Protein AF-A0A8H3GTM4-F1 (afdb_monomer_lite)

Foldseek 3Di:
DDPDQAAAEAEPLVQCPDDDDPGPVCSLVCLVVCVVDDPHYYDYPDDDDPSSCVSVVPDDDDDDDPDDDDPPDDDDDDDFDQPLNTPPVCVLVVDLVDDDPDDDDDPDPVSVVSNVVVNCVSSVVPPDDD

Organism: NCBI:txid456999

Radius of gyration: 23.17 Å; chains: 1; bounding box: 46×33×66 Å

pLDDT: mean 80.51, std 11.69, range [44.78, 95.0]

Structure (mmCIF, N/CA/C/O backbone):
data_AF-A0A8H3GTM4-F1
#
_entry.id   AF-A0A8H3GTM4-F1
#
loop_
_atom_site.group_PDB
_atom_site.id
_atom_site.type_symbol
_atom_site.label_atom_id
_atom_site.label_alt_id
_atom_site.label_comp_id
_atom_site.label_asym_id
_atom_site.label_entity_id
_atom_site.label_seq_id
_atom_site.pdbx_PDB_ins_code
_atom_site.Cartn_x
_atom_site.Cartn_y
_atom_site.Cartn_z
_atom_site.occupancy
_atom_site.B_iso_or_equiv
_atom_site.auth_seq_id
_atom_site.auth_comp_id
_atom_site.auth_asym_id
_atom_site.auth_atom_id
_atom_site.pdbx_PDB_model_num
ATOM 1 N N . MET A 1 1 ? -0.403 -11.424 -40.637 1.00 44.78 1 MET A N 1
ATOM 2 C CA . MET A 1 1 ? 0.199 -11.589 -39.301 1.00 44.78 1 MET A CA 1
ATOM 3 C C . MET A 1 1 ? 0.216 -10.211 -38.686 1.00 44.78 1 MET A C 1
ATOM 5 O O . MET A 1 1 ? 0.869 -9.345 -39.248 1.00 44.78 1 MET A O 1
ATOM 9 N N . GLU A 1 2 ? -0.595 -9.976 -37.660 1.00 49.56 2 GLU A N 1
ATOM 10 C CA . GLU A 1 2 ? -0.563 -8.710 -36.924 1.00 49.56 2 GLU A CA 1
ATOM 11 C C . GLU A 1 2 ? 0.794 -8.596 -36.218 1.00 49.56 2 GLU A C 1
ATOM 13 O O . GLU A 1 2 ? 1.216 -9.521 -35.522 1.00 49.56 2 GLU A O 1
ATOM 18 N N . GLU A 1 3 ? 1.508 -7.493 -36.450 1.00 58.56 3 GLU A N 1
ATOM 19 C CA . GLU A 1 3 ? 2.701 -7.133 -35.685 1.00 58.56 3 GLU A CA 1
ATOM 20 C C . GLU A 1 3 ? 2.271 -6.844 -34.244 1.00 58.56 3 GLU A C 1
ATOM 22 O O . GLU A 1 3 ? 1.832 -5.743 -33.912 1.00 58.56 3 GLU A O 1
ATOM 27 N N . TYR A 1 4 ? 2.369 -7.842 -33.368 1.00 56.44 4 TYR A N 1
ATOM 28 C CA . TYR A 1 4 ? 2.232 -7.599 -31.940 1.00 56.44 4 TYR A CA 1
ATOM 29 C C . TYR A 1 4 ? 3.438 -6.790 -31.472 1.00 56.44 4 TYR A C 1
ATOM 31 O O . TYR A 1 4 ? 4.552 -7.298 -31.348 1.00 56.44 4 TYR A O 1
ATOM 39 N N . GLN A 1 5 ? 3.210 -5.509 -31.205 1.00 69.25 5 GLN A N 1
ATOM 40 C CA . GLN A 1 5 ? 4.196 -4.660 -30.564 1.00 69.25 5 GLN A CA 1
ATOM 41 C C . GLN A 1 5 ? 4.346 -5.119 -29.107 1.00 69.25 5 GLN A C 1
ATOM 43 O O . GLN A 1 5 ? 3.457 -4.934 -28.278 1.00 69.25 5 GLN A O 1
ATOM 48 N N . HIS A 1 6 ? 5.458 -5.782 -28.799 1.00 80.69 6 HIS A N 1
ATOM 49 C CA . HIS A 1 6 ? 5.753 -6.224 -27.439 1.00 80.69 6 HIS A CA 1
ATOM 50 C C . HIS A 1 6 ? 6.034 -5.017 -26.530 1.00 80.69 6 HIS A C 1
ATOM 52 O O . HIS A 1 6 ? 6.699 -4.065 -26.942 1.00 80.69 6 HIS A O 1
ATOM 58 N N . PHE A 1 7 ? 5.556 -5.070 -25.283 1.00 84.50 7 PHE A N 1
ATOM 59 C CA . PHE A 1 7 ? 5.735 -4.015 -24.284 1.00 84.50 7 PHE A CA 1
ATOM 60 C C . PHE A 1 7 ? 5.960 -4.615 -22.894 1.00 84.50 7 PHE A C 1
ATOM 62 O O . PHE A 1 7 ? 5.222 -5.502 -22.466 1.00 84.50 7 PHE A O 1
ATOM 69 N N . GLY A 1 8 ? 6.989 -4.140 -22.194 1.00 86.25 8 GLY A N 1
ATOM 70 C CA . GLY A 1 8 ? 7.310 -4.560 -20.834 1.00 86.25 8 GLY A CA 1
ATOM 71 C C . GLY A 1 8 ? 6.687 -3.632 -19.794 1.00 86.25 8 GLY A C 1
ATOM 72 O O . GLY A 1 8 ? 6.818 -2.414 -19.884 1.00 86.25 8 GLY A O 1
ATOM 73 N N . VAL A 1 9 ? 6.065 -4.198 -18.762 1.00 88.06 9 VAL A N 1
ATOM 74 C CA . VAL A 1 9 ? 5.552 -3.432 -17.617 1.00 88.06 9 VAL A CA 1
ATOM 75 C C . VAL A 1 9 ? 6.157 -3.982 -16.338 1.00 88.06 9 VAL A C 1
ATOM 77 O O . VAL A 1 9 ? 6.061 -5.177 -16.068 1.00 88.06 9 VAL A O 1
ATOM 80 N N . VAL A 1 10 ? 6.780 -3.108 -15.550 1.00 86.62 10 VAL A N 1
ATOM 81 C CA . VAL A 1 10 ? 7.263 -3.427 -14.204 1.00 86.62 10 VAL A CA 1
ATOM 82 C C . VAL A 1 10 ? 6.344 -2.763 -13.191 1.00 86.62 10 VAL A C 1
ATOM 84 O O . VAL A 1 10 ? 6.483 -1.577 -12.887 1.00 86.62 10 VAL A O 1
ATOM 87 N N . ASP A 1 11 ? 5.391 -3.531 -12.680 1.00 87.00 11 ASP A N 1
ATOM 88 C CA . ASP A 1 11 ? 4.493 -3.048 -11.639 1.00 87.00 11 ASP A CA 1
ATOM 89 C C . ASP A 1 11 ? 5.184 -3.025 -10.265 1.00 87.00 11 ASP A C 1
ATOM 91 O O . ASP A 1 11 ? 6.088 -3.822 -9.989 1.00 87.00 11 ASP A O 1
ATOM 95 N N . GLU A 1 12 ? 4.781 -2.087 -9.413 1.00 85.62 12 GLU A N 1
ATOM 96 C CA . GLU A 1 12 ? 5.320 -1.866 -8.069 1.00 85.62 12 GLU A CA 1
ATOM 97 C C . GLU A 1 12 ? 6.850 -1.716 -8.015 1.00 85.62 12 GLU A C 1
ATOM 99 O O . GLU A 1 12 ? 7.520 -2.163 -7.079 1.00 85.62 12 GLU A O 1
ATOM 104 N N . ALA A 1 13 ? 7.441 -1.043 -9.009 1.00 85.31 13 ALA A N 1
ATOM 105 C CA . ALA A 1 13 ? 8.896 -0.929 -9.142 1.00 85.31 13 ALA A CA 1
ATOM 106 C C . ALA A 1 13 ? 9.577 -0.272 -7.923 1.00 85.31 13 ALA A C 1
ATOM 108 O O . ALA A 1 13 ? 10.768 -0.480 -7.685 1.00 85.31 13 ALA A O 1
ATOM 109 N N . HIS A 1 14 ? 8.826 0.465 -7.096 1.00 81.25 14 HIS A N 1
ATOM 110 C CA . HIS A 1 14 ? 9.292 1.042 -5.833 1.00 81.25 14 HIS A CA 1
ATOM 111 C C . HIS A 1 14 ? 9.864 0.002 -4.852 1.00 81.25 14 HIS A C 1
ATOM 113 O O . HIS A 1 14 ? 10.700 0.340 -4.002 1.00 81.25 14 HIS A O 1
ATOM 119 N N . VAL A 1 15 ? 9.457 -1.260 -4.991 1.00 80.88 15 VAL A N 1
ATOM 120 C CA . VAL A 1 15 ? 9.926 -2.400 -4.201 1.00 80.88 15 VAL A CA 1
ATOM 121 C C . VAL A 1 15 ? 11.424 -2.672 -4.380 1.00 80.88 15 VAL A C 1
ATOM 123 O O . VAL A 1 15 ? 12.064 -3.105 -3.429 1.00 80.88 15 VAL A O 1
ATOM 126 N N . ILE A 1 16 ? 12.015 -2.315 -5.528 1.00 76.81 16 ILE A N 1
ATOM 127 C CA . ILE A 1 16 ? 13.466 -2.437 -5.789 1.00 76.81 16 ILE A CA 1
ATOM 128 C C . ILE A 1 16 ? 14.305 -1.710 -4.727 1.00 76.81 16 ILE A C 1
ATOM 130 O O . ILE A 1 16 ? 15.434 -2.101 -4.446 1.00 76.81 16 ILE A O 1
ATOM 134 N N . HIS A 1 17 ? 13.765 -0.639 -4.143 1.00 70.56 17 HIS A N 1
ATOM 135 C CA . HIS A 1 17 ? 14.518 0.244 -3.259 1.00 70.56 17 HIS A CA 1
ATOM 136 C C . HIS A 1 17 ? 13.958 0.329 -1.831 1.00 70.56 17 HIS A C 1
ATOM 138 O O . HIS A 1 17 ? 14.708 0.600 -0.899 1.00 70.56 17 HIS A O 1
ATOM 144 N N . THR A 1 18 ? 12.645 0.190 -1.632 1.00 59.91 18 THR A N 1
ATOM 145 C CA . THR A 1 18 ? 11.993 0.813 -0.459 1.00 59.91 18 THR A CA 1
ATOM 146 C C . THR A 1 18 ? 11.851 -0.107 0.766 1.00 59.91 18 THR A C 1
ATOM 148 O O . THR A 1 18 ? 11.498 0.376 1.833 1.00 59.91 18 THR A O 1
ATOM 151 N N . TRP A 1 19 ? 12.162 -1.403 0.669 1.00 54.72 19 TRP A N 1
ATOM 152 C CA . TRP A 1 19 ? 11.793 -2.385 1.707 1.00 54.72 19 TRP A CA 1
ATOM 153 C C . TRP A 1 19 ? 12.984 -3.046 2.434 1.00 54.72 19 TRP A C 1
ATOM 155 O O . TRP A 1 19 ? 12.879 -4.163 2.936 1.00 54.72 19 TRP A O 1
ATOM 165 N N . GLY A 1 20 ? 14.113 -2.338 2.545 1.00 52.00 20 GLY A N 1
ATOM 166 C CA . GLY A 1 20 ? 15.276 -2.784 3.324 1.00 52.00 20 GLY A CA 1
ATOM 167 C C . GLY A 1 20 ? 16.121 -3.866 2.638 1.00 52.00 20 GLY A C 1
ATOM 168 O O . GLY A 1 20 ? 15.778 -4.388 1.577 1.00 52.00 20 GLY A O 1
ATOM 169 N N . ALA A 1 21 ? 17.274 -4.183 3.234 1.00 52.47 21 ALA A N 1
ATOM 170 C CA . ALA A 1 21 ? 18.196 -5.190 2.713 1.00 52.47 21 ALA A CA 1
ATOM 171 C C . ALA A 1 21 ? 17.568 -6.594 2.818 1.00 52.47 21 ALA A C 1
ATOM 173 O O . ALA A 1 21 ? 17.628 -7.224 3.867 1.00 52.47 21 ALA A O 1
ATOM 174 N N . GLY A 1 22 ? 16.935 -7.070 1.741 1.00 58.50 22 GLY A N 1
ATOM 175 C CA . GLY A 1 22 ? 16.438 -8.450 1.638 1.00 58.50 22 GLY A CA 1
ATOM 176 C C . GLY A 1 22 ? 15.038 -8.616 1.045 1.00 58.50 22 GLY A C 1
ATOM 177 O O . GLY A 1 22 ? 14.673 -9.729 0.671 1.00 58.50 22 GLY A O 1
ATOM 178 N N . PHE A 1 23 ? 14.249 -7.550 0.901 1.00 63.72 23 PHE A N 1
ATOM 179 C CA . PHE A 1 23 ? 12.907 -7.674 0.330 1.00 63.72 23 PHE A CA 1
ATOM 180 C C . PHE A 1 23 ? 12.946 -7.672 -1.203 1.00 63.72 23 PHE A C 1
ATOM 182 O O . PHE A 1 23 ? 13.354 -6.695 -1.824 1.00 63.72 23 PHE A O 1
ATOM 189 N N . ARG A 1 24 ? 12.519 -8.792 -1.805 1.00 71.00 24 ARG A N 1
ATOM 190 C CA . ARG A 1 24 ? 12.460 -9.029 -3.262 1.00 71.00 24 ARG A CA 1
ATOM 191 C C . ARG A 1 24 ? 13.737 -8.621 -4.008 1.00 71.00 24 ARG A C 1
ATOM 193 O O . ARG A 1 24 ? 13.675 -7.937 -5.022 1.00 71.00 24 ARG A O 1
ATOM 200 N N . VAL A 1 25 ? 14.896 -9.089 -3.544 1.00 71.81 25 VAL A N 1
ATOM 201 C CA . VAL A 1 25 ? 16.209 -8.809 -4.166 1.00 71.81 25 VAL A CA 1
ATOM 202 C C . VAL A 1 25 ? 16.223 -9.118 -5.673 1.00 71.81 25 VAL A C 1
ATOM 204 O O . VAL A 1 25 ? 16.856 -8.406 -6.453 1.00 71.81 25 VAL A O 1
ATOM 207 N N . ASP A 1 26 ? 15.461 -10.124 -6.108 1.00 79.69 26 ASP A N 1
ATOM 208 C CA . ASP A 1 26 ? 15.337 -10.487 -7.522 1.00 79.69 26 ASP A CA 1
ATOM 209 C C . ASP A 1 26 ? 14.679 -9.409 -8.395 1.00 79.69 26 ASP A C 1
ATOM 211 O O . ASP A 1 26 ? 14.955 -9.357 -9.592 1.00 79.69 26 ASP A O 1
ATOM 215 N N . TYR A 1 27 ? 13.896 -8.481 -7.830 1.00 80.50 27 TYR A N 1
ATOM 216 C CA . TYR A 1 27 ? 13.362 -7.342 -8.589 1.00 80.50 27 TYR A CA 1
ATOM 217 C C . TYR A 1 27 ? 14.477 -6.444 -9.145 1.00 80.50 27 TYR A C 1
ATOM 219 O O . TYR A 1 27 ? 14.339 -5.894 -10.237 1.00 80.50 27 TYR A O 1
ATOM 227 N N . GLY A 1 28 ? 15.623 -6.354 -8.459 1.00 73.50 28 GLY A N 1
ATOM 228 C CA . GLY A 1 28 ? 16.801 -5.645 -8.967 1.00 73.50 28 GLY A CA 1
ATOM 229 C C . GLY A 1 28 ? 17.392 -6.274 -10.236 1.00 73.50 28 GLY A C 1
ATOM 230 O O . GLY A 1 28 ? 18.129 -5.617 -10.966 1.00 73.50 28 GLY A O 1
ATOM 231 N N . ARG A 1 29 ? 17.048 -7.535 -10.535 1.00 82.38 29 ARG A N 1
ATOM 232 C CA . ARG A 1 29 ? 17.508 -8.271 -11.721 1.00 82.38 29 ARG A CA 1
ATOM 233 C C . ARG A 1 29 ? 16.562 -8.143 -12.912 1.00 82.38 29 ARG A C 1
ATOM 235 O O . ARG A 1 29 ? 16.944 -8.547 -14.006 1.00 82.38 29 ARG A O 1
ATOM 242 N N . VAL A 1 30 ? 15.373 -7.555 -12.753 1.00 84.62 30 VAL A N 1
ATOM 243 C CA . VAL A 1 30 ? 14.390 -7.389 -13.845 1.00 84.62 30 VAL A CA 1
ATOM 244 C C . VAL A 1 30 ? 14.972 -6.588 -15.014 1.00 84.62 30 VAL A C 1
ATOM 246 O O . VAL A 1 30 ? 14.676 -6.881 -16.171 1.00 84.62 30 VAL A O 1
ATOM 249 N N . GLY A 1 31 ? 15.892 -5.654 -14.750 1.00 78.62 31 GLY A N 1
ATOM 250 C CA . GLY A 1 31 ? 16.625 -4.947 -15.803 1.00 78.62 31 GLY A CA 1
ATOM 251 C C . GLY A 1 31 ? 17.440 -5.854 -16.733 1.00 78.62 31 GLY A C 1
ATOM 252 O O . GLY A 1 31 ? 17.713 -5.462 -17.867 1.00 78.62 31 GLY A O 1
ATOM 253 N N . ASN A 1 32 ? 17.783 -7.078 -16.318 1.00 84.94 32 ASN A N 1
ATOM 254 C CA . ASN A 1 32 ? 18.467 -8.049 -17.175 1.00 84.94 32 ASN A CA 1
ATOM 255 C C . ASN A 1 32 ? 17.567 -8.557 -18.309 1.00 84.94 32 ASN A C 1
ATOM 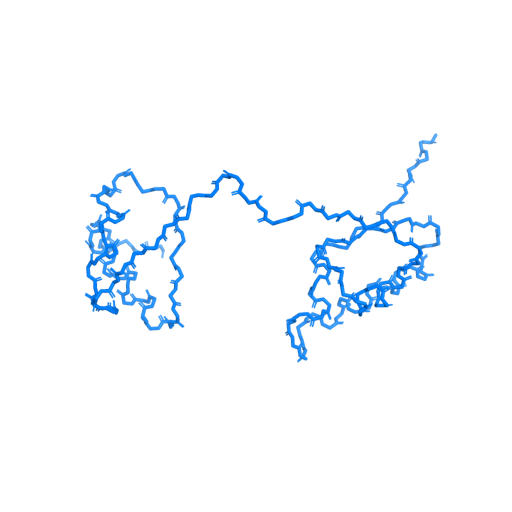257 O O . ASN A 1 32 ? 18.083 -8.890 -19.373 1.00 84.94 32 ASN A O 1
ATOM 261 N N . LEU A 1 33 ? 16.238 -8.545 -18.144 1.00 82.38 33 LEU A N 1
ATOM 262 C CA . LEU A 1 33 ? 15.308 -8.911 -19.220 1.00 82.38 33 LEU A CA 1
ATOM 263 C C . LEU A 1 33 ? 15.441 -7.968 -20.419 1.00 82.38 33 LEU A C 1
ATOM 265 O O . LEU A 1 33 ? 15.271 -8.390 -21.558 1.00 82.38 33 LEU A O 1
ATOM 269 N N . ARG A 1 34 ? 15.844 -6.712 -20.202 1.00 77.06 34 ARG A N 1
ATOM 270 C CA . ARG A 1 34 ? 16.098 -5.768 -21.300 1.00 77.06 34 ARG A CA 1
ATOM 271 C C . ARG A 1 34 ? 17.329 -6.109 -22.132 1.00 77.06 34 ARG A C 1
ATOM 273 O O . ARG A 1 34 ? 17.430 -5.644 -23.259 1.00 77.06 34 ARG A O 1
ATOM 280 N N . ALA A 1 35 ? 18.252 -6.911 -21.601 1.00 76.19 35 ALA A N 1
ATOM 281 C CA . ALA A 1 35 ? 19.343 -7.461 -22.399 1.00 76.19 35 ALA A CA 1
ATOM 282 C C . ALA A 1 35 ? 18.870 -8.614 -23.304 1.00 76.19 35 ALA A C 1
ATOM 284 O O . ALA A 1 35 ? 19.503 -8.877 -24.319 1.00 76.19 35 ALA A O 1
ATOM 285 N N . MET A 1 36 ? 17.765 -9.282 -22.952 1.00 79.44 36 MET A N 1
ATOM 286 C CA . MET A 1 36 ? 17.187 -10.392 -23.720 1.00 79.44 36 MET A CA 1
ATOM 287 C C . MET A 1 36 ? 16.144 -9.920 -24.744 1.00 79.44 36 MET A C 1
ATOM 289 O O . MET A 1 36 ? 16.048 -10.492 -25.825 1.00 79.44 36 MET A O 1
ATOM 293 N N . PHE A 1 37 ? 15.391 -8.861 -24.432 1.00 78.81 37 PHE A N 1
ATOM 294 C CA . PHE A 1 37 ? 14.348 -8.304 -25.297 1.00 78.81 37 PHE A CA 1
ATOM 295 C C . PHE A 1 37 ? 14.793 -6.973 -25.914 1.00 78.81 37 PHE A C 1
ATOM 297 O O . PHE A 1 37 ? 14.568 -5.896 -25.357 1.00 78.81 37 PHE A O 1
ATOM 304 N N . TYR A 1 38 ? 15.448 -7.053 -27.074 1.00 73.38 38 TYR A N 1
ATOM 305 C CA . TYR A 1 38 ? 15.892 -5.877 -27.825 1.00 73.38 38 TYR A CA 1
ATOM 306 C C . TYR A 1 38 ? 14.696 -5.102 -28.406 1.00 73.38 38 TYR A C 1
ATOM 308 O O . TYR A 1 38 ? 13.721 -5.703 -28.848 1.00 73.38 38 TYR A O 1
ATOM 316 N N . ASN A 1 39 ? 14.767 -3.765 -28.411 1.00 76.75 39 ASN A N 1
ATOM 317 C CA . ASN A 1 39 ? 13.738 -2.850 -28.940 1.00 76.75 39 ASN A CA 1
ATOM 318 C C . ASN A 1 39 ? 12.327 -2.936 -28.322 1.00 76.75 39 ASN A C 1
ATOM 320 O O . ASN A 1 39 ? 11.392 -2.346 -28.859 1.00 76.75 39 ASN A O 1
ATOM 324 N N . VAL A 1 40 ? 12.161 -3.584 -27.167 1.00 83.12 40 VAL A N 1
ATOM 325 C CA . VAL A 1 40 ? 10.888 -3.582 -26.429 1.00 83.12 40 VAL A CA 1
ATOM 326 C C . VAL A 1 40 ? 10.827 -2.360 -25.500 1.00 83.12 40 VAL A C 1
ATOM 328 O O . VAL A 1 40 ? 11.730 -2.193 -24.672 1.00 83.12 40 VAL A O 1
ATOM 331 N N . PRO A 1 41 ? 9.806 -1.484 -25.596 1.00 84.56 41 PRO A N 1
ATOM 332 C CA . PRO A 1 41 ? 9.634 -0.377 -24.658 1.00 84.56 41 PRO A CA 1
ATOM 333 C C . PRO A 1 41 ? 9.193 -0.880 -23.275 1.00 84.56 41 PRO A C 1
ATOM 335 O O . PRO A 1 41 ? 8.520 -1.904 -23.169 1.00 84.56 41 PRO A O 1
ATOM 338 N N . PHE A 1 42 ? 9.576 -0.160 -22.215 1.00 84.75 42 PHE A N 1
ATOM 339 C CA . PHE A 1 42 ? 9.255 -0.510 -20.826 1.00 84.75 42 PHE A CA 1
ATOM 340 C C . PHE A 1 42 ? 8.581 0.653 -20.091 1.00 84.75 42 PHE A C 1
ATOM 342 O O . PHE A 1 42 ? 9.007 1.801 -20.235 1.00 84.75 42 PHE A O 1
ATOM 349 N N . SER A 1 43 ? 7.600 0.347 -19.242 1.00 86.31 43 SER A N 1
ATOM 350 C CA . SER A 1 43 ? 7.076 1.256 -18.215 1.00 86.31 43 SER A CA 1
ATOM 351 C C . SER A 1 43 ? 7.245 0.683 -16.809 1.00 86.31 43 SER A C 1
ATOM 353 O O . SER A 1 43 ? 7.403 -0.524 -16.622 1.00 86.31 43 SER A O 1
ATOM 355 N N . ALA A 1 44 ? 7.229 1.567 -15.810 1.00 84.06 44 ALA A N 1
ATOM 356 C CA . ALA A 1 44 ? 7.308 1.203 -14.401 1.00 84.06 44 ALA A CA 1
ATOM 357 C C . ALA A 1 44 ? 6.404 2.109 -13.543 1.00 84.06 44 ALA A C 1
ATOM 359 O O . ALA A 1 44 ? 6.384 3.325 -13.749 1.00 84.06 44 ALA A O 1
ATOM 360 N N . THR A 1 45 ? 5.671 1.531 -12.586 1.00 77.56 45 THR A N 1
ATOM 361 C CA . THR A 1 45 ? 4.750 2.235 -11.664 1.00 77.56 45 THR A CA 1
ATOM 362 C C . THR A 1 45 ? 5.389 2.462 -10.282 1.00 77.56 45 THR A C 1
ATOM 364 O O . THR A 1 45 ? 6.450 1.918 -9.972 1.00 77.56 45 THR A O 1
ATOM 367 N N . PRO A 1 46 ? 4.751 3.272 -9.423 1.00 65.75 46 PRO A N 1
ATOM 368 C CA . PRO A 1 46 ? 5.181 4.623 -9.061 1.00 65.75 46 PRO A CA 1
ATOM 369 C C . PRO A 1 46 ? 6.578 4.641 -8.427 1.00 65.75 46 PRO A C 1
ATOM 371 O O . PRO A 1 46 ? 6.749 4.500 -7.217 1.00 65.75 46 PRO A O 1
ATOM 374 N N . ALA A 1 47 ? 7.611 4.837 -9.242 1.00 59.69 47 ALA A N 1
ATOM 375 C CA . ALA A 1 47 ? 8.968 4.769 -8.733 1.00 59.69 47 ALA A CA 1
ATOM 376 C C . ALA A 1 47 ? 9.906 5.685 -9.505 1.00 59.69 47 ALA A C 1
ATOM 378 O O . ALA A 1 47 ? 10.501 5.317 -10.513 1.00 59.69 47 ALA A O 1
ATOM 379 N N . ILE A 1 48 ? 10.052 6.912 -9.013 1.00 62.06 48 ILE A N 1
ATOM 380 C CA . ILE A 1 48 ? 11.055 7.834 -9.547 1.00 62.06 48 ILE A CA 1
ATOM 381 C C . ILE A 1 48 ? 12.077 8.080 -8.458 1.00 62.06 48 ILE A C 1
ATOM 383 O O . ILE A 1 48 ? 12.148 9.139 -7.842 1.00 62.06 4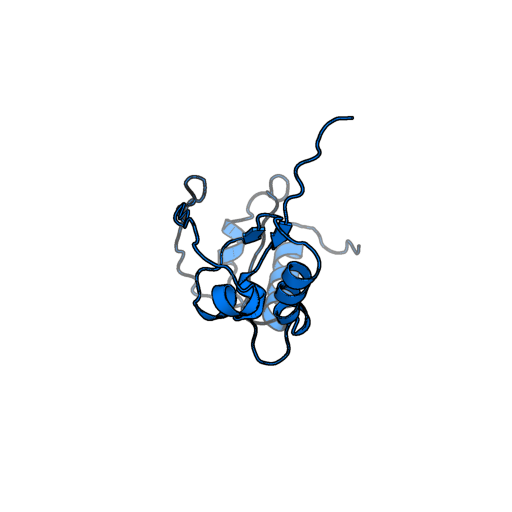8 ILE A O 1
ATOM 387 N N . LYS A 1 49 ? 12.847 7.021 -8.221 1.00 72.75 49 LYS A N 1
ATOM 388 C CA . LYS A 1 49 ? 14.121 7.061 -7.518 1.00 72.75 49 LYS A CA 1
ATOM 389 C C . LYS A 1 49 ? 15.195 6.701 -8.532 1.00 72.75 49 LYS A C 1
ATOM 391 O O . LYS A 1 49 ? 15.008 5.765 -9.308 1.00 72.75 49 LYS A O 1
ATOM 396 N N . GLN A 1 50 ? 16.306 7.427 -8.502 1.00 78.38 50 GLN A N 1
ATOM 397 C CA . GLN A 1 50 ? 17.436 7.230 -9.410 1.00 78.38 50 GLN A CA 1
ATOM 398 C C . GLN A 1 50 ? 17.888 5.757 -9.463 1.00 78.38 50 GLN A C 1
ATOM 400 O O . GLN A 1 50 ? 18.088 5.212 -10.544 1.00 78.38 50 GLN A O 1
ATOM 405 N N . LEU A 1 51 ? 17.882 5.072 -8.313 1.00 77.06 51 LEU A N 1
ATOM 406 C CA . LEU A 1 51 ? 18.222 3.650 -8.215 1.00 77.06 51 LEU A CA 1
ATOM 407 C C . LEU A 1 51 ? 17.351 2.747 -9.103 1.00 77.06 51 LEU A C 1
ATOM 409 O O . LEU A 1 51 ? 17.825 1.756 -9.637 1.00 77.06 51 LEU A O 1
ATOM 413 N N . ILE A 1 52 ? 16.071 3.071 -9.281 1.00 80.31 52 ILE A N 1
ATOM 414 C CA . ILE A 1 52 ? 15.144 2.228 -10.049 1.00 80.31 52 ILE A CA 1
ATOM 415 C C . ILE A 1 52 ? 15.382 2.402 -11.545 1.00 80.31 52 ILE A C 1
ATOM 417 O O . ILE A 1 52 ? 15.369 1.421 -12.285 1.00 80.31 52 ILE A O 1
ATOM 421 N N . ILE A 1 53 ? 15.660 3.636 -11.976 1.00 82.12 53 ILE A N 1
ATOM 422 C CA . ILE A 1 53 ? 16.086 3.945 -13.345 1.00 82.12 53 ILE A CA 1
ATOM 423 C C . ILE A 1 53 ? 17.353 3.150 -13.671 1.00 82.12 53 ILE A C 1
ATOM 425 O O . ILE A 1 53 ? 17.416 2.511 -14.717 1.00 82.12 53 ILE A O 1
ATOM 429 N N . GLU A 1 54 ? 18.317 3.121 -12.752 1.00 83.12 54 GLU A N 1
ATOM 430 C CA . GLU A 1 54 ? 19.568 2.372 -12.900 1.00 83.12 54 GLU A CA 1
ATOM 431 C C . GLU A 1 54 ? 19.342 0.854 -12.920 1.00 83.12 54 GLU A C 1
ATOM 433 O O . GLU A 1 54 ? 19.791 0.183 -13.852 1.00 83.12 54 GLU A O 1
ATOM 438 N N . CYS A 1 55 ? 18.583 0.303 -11.965 1.00 81.56 55 CYS A N 1
ATOM 439 C CA . CYS A 1 55 ? 18.278 -1.129 -11.902 1.00 81.56 55 CYS A CA 1
ATOM 440 C C . CYS A 1 55 ? 17.534 -1.624 -13.147 1.00 81.56 55 CYS A C 1
ATOM 442 O O . CYS A 1 55 ? 17.870 -2.672 -13.692 1.00 81.56 55 CYS A O 1
ATOM 444 N N . LEU A 1 56 ? 16.548 -0.864 -13.631 1.00 81.62 56 LEU A N 1
ATOM 445 C CA . LEU A 1 56 ? 15.788 -1.184 -14.845 1.00 81.62 56 LEU A CA 1
ATOM 446 C C . LEU A 1 56 ? 16.489 -0.703 -16.130 1.00 81.62 56 LEU A C 1
ATOM 448 O O . LEU A 1 56 ? 15.986 -0.906 -17.241 1.00 81.62 56 LEU A O 1
ATOM 452 N N . ARG A 1 57 ? 17.664 -0.076 -15.994 1.00 83.56 57 ARG A N 1
ATOM 453 C CA . ARG A 1 57 ? 18.495 0.489 -17.067 1.00 83.56 57 ARG A CA 1
ATOM 454 C C . ARG A 1 57 ? 17.759 1.500 -17.950 1.00 83.56 57 ARG A C 1
ATOM 456 O O . ARG A 1 57 ? 18.097 1.637 -19.129 1.00 83.56 57 ARG A O 1
ATOM 463 N N . LEU A 1 58 ? 16.689 2.118 -17.446 1.00 78.94 58 LEU A N 1
ATOM 464 C CA . LEU A 1 58 ? 15.788 2.966 -18.228 1.00 78.94 58 LEU A CA 1
ATOM 465 C C . 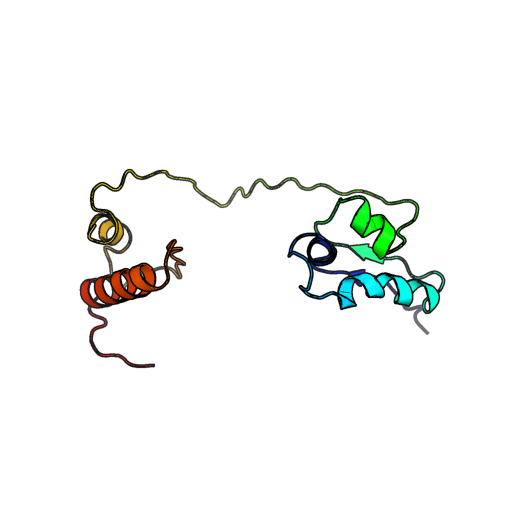LEU A 1 58 ? 16.601 4.119 -18.824 1.00 78.94 58 LEU A C 1
ATOM 467 O O . LEU A 1 58 ? 17.322 4.809 -18.112 1.00 78.94 58 LEU A O 1
ATOM 471 N N . GLY A 1 59 ? 16.536 4.261 -20.150 1.00 79.06 59 GLY A N 1
ATOM 472 C CA . GLY A 1 59 ? 17.252 5.310 -20.873 1.00 79.06 59 GLY A CA 1
ATOM 473 C C . GLY A 1 59 ? 16.528 6.649 -20.744 1.00 79.06 59 GLY A C 1
ATOM 474 O O . GLY A 1 59 ? 16.123 7.063 -19.661 1.00 79.06 59 GLY A O 1
ATOM 475 N N . LYS A 1 60 ? 16.302 7.328 -21.872 1.00 80.38 60 LYS A N 1
ATOM 476 C CA . LYS A 1 60 ? 15.459 8.528 -21.891 1.00 80.38 60 LYS A CA 1
ATOM 477 C C . LYS A 1 60 ? 14.035 8.169 -21.440 1.00 80.38 60 LYS A C 1
ATOM 479 O O . LYS A 1 60 ? 13.349 7.405 -22.115 1.00 80.38 60 LYS A O 1
ATOM 484 N N . LEU A 1 61 ? 13.607 8.724 -20.308 1.00 83.00 61 LEU A N 1
ATOM 485 C CA . LEU A 1 61 ? 12.314 8.443 -19.684 1.00 83.00 61 LEU A CA 1
ATOM 486 C C . LEU A 1 61 ? 11.319 9.581 -19.951 1.00 83.00 61 LEU A C 1
ATOM 488 O O . LEU A 1 61 ? 11.649 10.753 -19.768 1.00 83.00 61 LEU A O 1
ATOM 492 N N . ALA A 1 62 ? 10.080 9.235 -20.295 1.00 85.25 62 ALA A N 1
ATOM 493 C CA . ALA A 1 62 ? 8.941 10.128 -20.110 1.00 85.25 62 ALA A CA 1
ATOM 494 C C . ALA A 1 62 ? 8.390 9.939 -18.687 1.00 85.25 62 ALA A C 1
ATOM 496 O O . ALA A 1 62 ? 7.961 8.847 -18.319 1.00 85.25 62 ALA A O 1
ATOM 497 N N . LYS A 1 63 ? 8.422 10.997 -17.870 1.00 84.06 63 LYS A N 1
ATOM 498 C CA . LYS A 1 63 ? 7.881 10.988 -16.505 1.00 84.06 63 LYS A CA 1
ATOM 499 C C . LYS A 1 63 ? 6.444 11.495 -16.518 1.00 84.06 63 LYS A C 1
ATOM 501 O O . LYS A 1 63 ? 6.211 12.653 -16.847 1.00 84.06 63 LYS A O 1
ATOM 506 N N . ILE A 1 64 ? 5.514 10.653 -16.080 1.00 86.19 64 ILE A N 1
ATOM 507 C CA . ILE A 1 64 ? 4.121 11.036 -15.835 1.00 86.19 64 ILE A CA 1
ATOM 508 C C . ILE A 1 64 ? 3.910 11.055 -14.320 1.00 86.19 64 ILE A C 1
ATOM 510 O O . ILE A 1 64 ? 4.140 10.054 -13.647 1.00 86.19 64 ILE A O 1
ATOM 514 N N . ASN A 1 65 ? 3.523 12.208 -13.774 1.00 85.75 65 ASN A N 1
ATOM 515 C CA . ASN A 1 65 ? 3.177 12.364 -12.364 1.00 85.75 65 ASN A CA 1
ATOM 516 C C . ASN A 1 65 ? 1.714 12.797 -12.269 1.00 85.75 65 ASN A C 1
ATOM 518 O O . ASN A 1 65 ? 1.378 13.891 -12.713 1.00 85.75 65 ASN A O 1
ATOM 522 N N . LEU A 1 66 ? 0.874 11.939 -11.695 1.00 87.94 66 LEU A N 1
ATOM 523 C CA . LEU A 1 66 ? -0.558 12.198 -11.523 1.00 87.94 66 LEU A CA 1
ATOM 524 C C . LEU A 1 66 ? -0.891 12.824 -10.156 1.00 87.94 66 LEU A C 1
ATOM 526 O O . LEU A 1 66 ? -2.049 13.115 -9.881 1.00 87.94 66 LEU A O 1
ATOM 530 N N . GLY A 1 67 ? 0.114 13.049 -9.302 1.00 85.88 67 GLY A N 1
ATOM 531 C CA . GLY A 1 67 ? -0.090 13.450 -7.913 1.00 85.88 67 GLY A CA 1
ATOM 532 C C . GLY A 1 67 ? -0.598 12.295 -7.044 1.00 85.88 67 GLY A C 1
ATOM 533 O O . GLY A 1 67 ? -0.600 11.136 -7.451 1.00 85.88 67 GLY A O 1
ATOM 534 N N . ASN A 1 68 ? -0.993 12.617 -5.815 1.00 88.19 68 ASN A N 1
ATOM 535 C CA . ASN A 1 68 ? -1.511 11.673 -4.818 1.00 88.19 68 ASN A CA 1
ATOM 536 C C . ASN A 1 68 ? -2.864 12.120 -4.234 1.00 88.19 68 ASN A C 1
ATOM 538 O O . ASN A 1 68 ? -3.267 11.645 -3.174 1.00 88.19 68 ASN A O 1
ATOM 542 N N . VAL A 1 69 ? -3.543 13.065 -4.889 1.00 91.31 69 VAL A N 1
ATOM 543 C CA . VAL A 1 69 ? -4.839 13.568 -4.429 1.00 91.31 69 VAL A CA 1
ATOM 544 C C . VAL A 1 69 ? -5.914 12.530 -4.739 1.00 91.31 69 VAL A C 1
ATOM 546 O O . VAL A 1 69 ? -6.211 12.254 -5.898 1.00 91.31 69 VAL A O 1
ATOM 549 N N . CYS A 1 70 ? -6.524 11.982 -3.691 1.00 91.12 70 CYS A N 1
ATOM 550 C CA . CYS A 1 70 ? -7.668 11.083 -3.802 1.00 91.12 70 CYS A CA 1
ATOM 551 C C . CYS A 1 70 ? -8.957 11.868 -3.540 1.00 91.12 70 CYS A C 1
ATOM 553 O O . CYS A 1 70 ? -9.355 12.049 -2.391 1.00 91.12 70 CYS A O 1
ATOM 555 N N . HIS A 1 71 ? -9.609 12.345 -4.602 1.00 93.56 71 HIS A N 1
ATOM 556 C CA . HIS A 1 71 ? -10.825 13.168 -4.504 1.00 93.56 71 HIS A CA 1
ATOM 557 C C . HIS A 1 71 ? -12.030 12.447 -3.879 1.00 93.56 71 HIS A C 1
ATOM 559 O O . HIS A 1 71 ? -12.993 13.090 -3.478 1.00 93.56 71 HIS A O 1
ATOM 565 N N . ASN A 1 72 ? -11.978 11.119 -3.797 1.00 95.00 72 ASN A N 1
ATOM 566 C CA . ASN A 1 72 ? -13.000 10.260 -3.208 1.00 95.00 72 ASN A CA 1
ATOM 567 C C . ASN A 1 72 ? -12.705 9.867 -1.747 1.00 95.00 72 ASN A C 1
ATOM 569 O O . ASN A 1 72 ? -13.347 8.953 -1.236 1.00 95.00 72 ASN A O 1
ATOM 573 N N . ILE A 1 73 ? -11.726 10.501 -1.091 1.00 93.81 73 ILE A N 1
ATOM 574 C CA . ILE A 1 73 ? -11.395 10.256 0.318 1.00 93.81 73 ILE A CA 1
ATOM 575 C C . ILE A 1 73 ? -11.716 11.503 1.139 1.00 93.81 73 ILE A C 1
ATOM 577 O O . ILE A 1 73 ? -11.146 12.572 0.920 1.00 93.81 73 ILE A O 1
ATOM 581 N N . GLU A 1 74 ? -12.598 11.341 2.123 1.00 94.12 74 GLU A N 1
ATOM 582 C CA . GLU A 1 74 ? -12.826 12.331 3.171 1.00 94.12 74 GLU A CA 1
ATOM 583 C C . GLU A 1 74 ? -11.869 12.079 4.343 1.00 94.12 74 GLU A C 1
ATOM 585 O O . GLU A 1 74 ? -11.763 10.962 4.853 1.00 94.12 74 GLU A O 1
ATOM 590 N N . TYR A 1 75 ? -11.174 13.126 4.785 1.00 93.88 75 TYR A N 1
ATOM 591 C CA . TYR A 1 75 ? -10.239 13.054 5.903 1.00 93.88 75 TYR A CA 1
ATOM 592 C C . TYR A 1 75 ? -10.860 13.676 7.150 1.00 93.88 75 TYR A C 1
ATOM 594 O O . TYR A 1 75 ? -11.325 14.813 7.121 1.00 93.88 75 TYR A O 1
ATOM 602 N N . SER A 1 76 ? -10.804 12.962 8.272 1.00 94.06 76 SER A N 1
ATOM 603 C CA . SER A 1 76 ? -11.208 13.491 9.574 1.00 94.06 76 SER A CA 1
ATOM 604 C C . SER A 1 76 ? -10.224 13.073 10.663 1.00 94.06 76 SER A C 1
ATOM 606 O O . SER A 1 76 ? -9.603 12.012 10.592 1.00 94.06 76 SER A O 1
ATOM 608 N N . VAL A 1 77 ? -10.062 13.931 11.673 1.00 93.06 77 VAL A N 1
ATOM 609 C CA . VAL A 1 77 ? -9.211 13.671 12.839 1.00 93.06 77 VAL A CA 1
ATOM 610 C C . VAL A 1 77 ? -10.079 13.692 14.082 1.00 93.06 77 VAL A C 1
ATOM 612 O O . VAL A 1 77 ? -10.827 14.636 14.326 1.00 93.06 77 VAL A O 1
ATOM 615 N N . HIS A 1 78 ? -9.953 12.640 14.881 1.00 89.31 78 HIS A N 1
ATOM 616 C CA . HIS A 1 78 ? -10.771 12.417 16.059 1.00 89.31 78 HIS A CA 1
ATOM 617 C C . HIS A 1 78 ? -9.875 12.222 17.271 1.00 89.31 78 HIS A C 1
ATOM 619 O O . HIS A 1 78 ? -9.072 11.292 17.306 1.00 89.31 78 HIS A O 1
ATOM 625 N N . LEU A 1 79 ? -10.020 13.081 18.277 1.00 87.69 79 LEU A N 1
ATOM 626 C CA . LEU A 1 79 ? -9.321 12.891 19.542 1.00 87.69 79 LEU A CA 1
ATOM 627 C C . LEU A 1 79 ? -9.907 11.672 20.266 1.00 87.69 79 LEU A C 1
ATOM 629 O O . LEU A 1 79 ? -11.113 11.630 20.502 1.00 87.69 79 LEU A O 1
ATOM 633 N N . MET A 1 80 ? -9.051 10.715 20.629 1.00 85.38 80 MET A N 1
ATOM 634 C CA . MET A 1 80 ? -9.411 9.541 21.426 1.00 85.38 80 MET A CA 1
ATOM 635 C C . MET A 1 80 ? -8.705 9.621 22.778 1.00 85.38 80 MET A C 1
ATOM 637 O O . MET A 1 80 ? -7.477 9.674 22.837 1.00 85.38 80 MET A O 1
ATOM 641 N N . LYS A 1 81 ? -9.468 9.648 23.870 1.00 82.88 81 LYS A N 1
ATOM 642 C CA . LYS A 1 81 ? -8.942 9.782 25.238 1.00 82.88 81 LYS A CA 1
ATOM 643 C C . LYS A 1 81 ? -8.649 8.437 25.903 1.00 82.88 81 LYS A C 1
ATOM 645 O O . LYS A 1 81 ? -7.815 8.379 26.799 1.00 82.88 81 LYS A O 1
ATOM 650 N N . GLY A 1 82 ? -9.329 7.365 25.492 1.00 73.50 82 GLY A N 1
ATOM 651 C CA . GLY A 1 82 ? -9.297 6.082 26.212 1.00 73.50 82 GLY A CA 1
ATOM 652 C C . GLY A 1 82 ? -8.221 5.070 25.786 1.00 73.50 82 GLY A C 1
ATOM 653 O O . GLY A 1 82 ? -8.215 3.961 26.313 1.00 73.50 82 GLY A O 1
ATOM 654 N N . GLY A 1 83 ? -7.345 5.386 24.825 1.00 69.81 83 GLY A N 1
ATOM 655 C CA . GLY A 1 83 ? -6.354 4.423 24.313 1.00 69.81 83 GLY A CA 1
ATOM 656 C C . GLY A 1 83 ? -6.990 3.118 23.797 1.00 69.81 83 GLY A C 1
ATOM 657 O O . GLY A 1 83 ? -8.056 3.151 23.184 1.00 69.81 83 GLY A O 1
ATOM 658 N N . SER A 1 84 ? -6.369 1.964 24.068 1.00 64.50 84 SER A N 1
ATOM 659 C CA . SER A 1 84 ? -6.870 0.622 23.691 1.00 64.50 84 SER A CA 1
ATOM 660 C C . SER A 1 84 ? -8.145 0.188 24.436 1.00 64.50 84 SER A C 1
ATOM 662 O O . SER A 1 84 ? -8.842 -0.747 24.026 1.00 64.50 84 SER A O 1
ATOM 664 N N . GLU A 1 85 ? -8.492 0.889 25.515 1.00 69.31 85 GLU A N 1
ATOM 665 C CA . GLU A 1 85 ? -9.721 0.683 26.284 1.00 69.31 85 GLU A CA 1
ATOM 666 C C . GLU A 1 85 ? -10.868 1.592 25.833 1.00 69.31 85 GLU A C 1
ATOM 668 O O . GLU A 1 85 ? -11.996 1.472 26.316 1.00 69.31 85 GLU A O 1
ATOM 673 N N . SER A 1 86 ? -10.607 2.482 24.874 1.00 72.81 86 SER A N 1
ATOM 674 C CA . SER A 1 86 ? -11.599 3.437 24.415 1.00 72.81 86 SER A CA 1
ATOM 675 C C . SER A 1 86 ? -12.767 2.767 23.689 1.00 72.81 86 SER A C 1
ATOM 677 O O . SER A 1 86 ? -12.592 2.043 22.709 1.00 72.81 86 SER A O 1
ATOM 679 N N . LYS A 1 87 ? -13.988 3.109 24.113 1.00 81.44 87 LYS A N 1
ATOM 680 C CA . LYS A 1 87 ? -15.226 2.832 23.368 1.00 81.44 87 LYS A CA 1
ATOM 681 C C . LYS A 1 87 ? -15.512 3.885 22.290 1.00 81.44 87 LYS A C 1
ATOM 683 O O . LYS A 1 87 ? -16.496 3.764 21.569 1.00 81.44 87 LYS A O 1
ATOM 688 N N . GLU A 1 88 ? -14.672 4.915 22.160 1.00 87.00 88 GLU A N 1
ATOM 689 C CA . GLU A 1 88 ? -14.862 6.014 21.202 1.00 87.00 88 GLU A CA 1
ATOM 690 C C . GLU A 1 88 ? -14.810 5.525 19.750 1.00 87.00 88 GLU A C 1
ATOM 692 O O . GLU A 1 88 ? -15.405 6.156 18.885 1.00 87.00 88 GLU A O 1
ATOM 697 N N . LEU A 1 89 ? -14.162 4.386 19.477 1.00 87.94 89 LEU A N 1
ATOM 698 C CA . LEU A 1 89 ? -14.175 3.747 18.158 1.00 87.94 89 LEU A CA 1
ATOM 699 C C . LEU A 1 89 ? -15.573 3.233 17.771 1.00 87.94 89 LEU A C 1
ATOM 701 O O . LEU A 1 89 ? -15.927 3.228 16.597 1.00 87.94 89 LEU A O 1
ATOM 705 N N . PHE A 1 90 ? -16.393 2.818 18.738 1.00 88.50 90 PHE A N 1
ATOM 706 C CA . PHE A 1 90 ? -17.674 2.155 18.464 1.00 88.50 90 PHE A CA 1
ATOM 707 C C . PHE A 1 90 ? -18.717 3.094 17.867 1.00 88.50 90 PHE A C 1
ATOM 709 O O . PHE A 1 90 ? -19.609 2.651 17.156 1.00 88.50 90 PHE A O 1
ATOM 716 N N . ARG A 1 91 ? -18.566 4.409 18.060 1.00 88.19 91 ARG A N 1
ATOM 717 C CA . ARG A 1 91 ? -19.450 5.403 17.434 1.00 88.19 91 ARG A CA 1
ATOM 718 C C . ARG A 1 91 ? -19.402 5.382 15.902 1.00 88.19 91 ARG A C 1
ATOM 720 O O . ARG A 1 91 ? -20.331 5.870 15.277 1.00 88.19 91 ARG A O 1
ATOM 727 N N . PHE A 1 92 ? -18.329 4.847 15.313 1.00 89.38 92 PHE A N 1
ATOM 728 C CA . PHE A 1 92 ? -18.193 4.676 13.863 1.00 89.38 92 PHE A CA 1
ATOM 729 C C . PHE A 1 92 ? -18.873 3.398 13.349 1.00 89.38 92 PHE A C 1
ATOM 731 O O . PHE A 1 92 ? -18.952 3.195 12.144 1.00 89.38 92 PHE A O 1
ATOM 738 N N . PHE A 1 93 ? -19.362 2.548 14.256 1.00 89.56 93 PHE A N 1
ATOM 739 C CA . PHE A 1 93 ? -19.982 1.256 13.970 1.00 89.56 93 PHE A CA 1
ATOM 740 C C . PHE A 1 93 ? -21.309 1.120 14.731 1.00 89.56 93 PHE A C 1
ATOM 742 O O . PHE A 1 93 ? -21.555 0.122 15.400 1.00 89.56 93 PHE A O 1
ATOM 749 N N . SER A 1 94 ? -22.142 2.161 14.679 1.00 85.06 94 SER A N 1
ATOM 750 C CA . SER A 1 94 ? -23.386 2.255 15.453 1.00 85.06 94 SER A CA 1
ATOM 751 C C . SER A 1 94 ? -24.505 1.333 14.964 1.00 85.06 94 SER A C 1
ATOM 753 O O . SER A 1 94 ? -25.372 0.979 15.760 1.00 85.06 94 SER A O 1
ATOM 755 N N . ASP A 1 95 ? -24.494 0.953 13.684 1.00 85.25 95 ASP A N 1
ATOM 756 C CA . ASP A 1 95 ? -25.474 0.051 13.079 1.00 85.25 95 ASP A CA 1
ATOM 757 C C . ASP A 1 95 ? -24.800 -1.256 12.624 1.00 85.25 95 ASP A C 1
ATOM 759 O O . ASP A 1 95 ? -24.128 -1.272 11.589 1.00 85.25 95 ASP A O 1
ATOM 763 N N . PRO A 1 96 ? -24.985 -2.367 13.362 1.00 82.69 96 PRO A N 1
ATOM 764 C CA . PRO A 1 96 ? -24.442 -3.671 12.992 1.00 82.69 96 PRO A CA 1
ATOM 765 C C . PRO A 1 96 ? -24.932 -4.211 11.644 1.00 82.69 96 PRO A C 1
ATOM 767 O O . PRO A 1 96 ? -24.253 -5.051 11.055 1.00 82.69 96 PRO A O 1
ATOM 770 N N . GLN A 1 97 ? -26.089 -3.756 11.149 1.00 83.75 97 GLN A N 1
ATOM 771 C CA . GLN A 1 97 ? -26.644 -4.199 9.866 1.00 83.75 97 GLN A CA 1
ATOM 772 C C . GLN A 1 97 ? -26.114 -3.392 8.676 1.00 83.75 97 GLN A C 1
ATOM 774 O O . GLN A 1 97 ? -26.255 -3.828 7.534 1.00 83.75 97 GLN A O 1
ATOM 779 N N . ASN A 1 98 ? -25.478 -2.247 8.929 1.00 85.69 98 ASN A N 1
ATOM 780 C CA . ASN A 1 98 ? -25.000 -1.333 7.898 1.00 85.69 98 ASN A CA 1
ATOM 781 C C . ASN A 1 98 ? -23.528 -0.961 8.107 1.00 85.69 98 ASN A C 1
ATOM 783 O O . ASN A 1 98 ? -23.151 0.207 8.221 1.00 85.69 98 ASN A O 1
ATOM 787 N N . ILE A 1 99 ? -22.677 -1.984 8.166 1.00 84.62 99 ILE A N 1
ATOM 788 C CA . ILE A 1 99 ? -21.228 -1.803 8.235 1.00 84.62 99 ILE A CA 1
ATOM 789 C C . ILE A 1 99 ? -20.649 -1.962 6.835 1.00 84.62 99 ILE A C 1
ATOM 791 O O . ILE A 1 99 ? -20.602 -3.060 6.276 1.00 84.62 99 ILE A O 1
ATOM 795 N N . HIS A 1 100 ? -20.158 -0.861 6.271 1.00 85.88 100 HIS A N 1
ATOM 796 C CA . HIS A 1 100 ? -19.330 -0.924 5.073 1.00 85.88 100 HIS A CA 1
ATOM 797 C C . HIS A 1 100 ? -18.051 -1.725 5.347 1.00 85.88 100 HIS A C 1
ATOM 799 O O . HIS A 1 100 ? -17.547 -1.758 6.467 1.00 85.88 100 HIS A O 1
ATOM 805 N N . LYS A 1 101 ? -17.475 -2.356 4.317 1.00 89.75 101 LYS A N 1
ATOM 806 C CA . LYS A 1 101 ? -16.177 -3.029 4.456 1.00 89.75 101 LYS A CA 1
ATOM 807 C C . LYS A 1 101 ? -15.122 -1.998 4.885 1.00 89.75 101 LYS A C 1
ATOM 809 O O . LYS A 1 101 ? -14.724 -1.147 4.094 1.00 89.75 101 LYS A O 1
ATOM 814 N N . THR A 1 102 ? -14.674 -2.094 6.134 1.00 90.44 102 THR A N 1
ATOM 815 C CA . THR A 1 102 ? -13.764 -1.132 6.766 1.00 90.44 102 THR A CA 1
ATOM 816 C C . THR A 1 102 ? -12.502 -1.832 7.249 1.00 90.44 102 THR A C 1
ATOM 818 O O . THR A 1 102 ? -12.552 -2.932 7.794 1.00 90.44 102 THR A O 1
ATOM 821 N N . MET A 1 103 ? -11.360 -1.170 7.075 1.00 93.06 103 MET A N 1
ATOM 822 C CA . MET A 1 103 ? -10.075 -1.604 7.614 1.00 93.06 103 MET A CA 1
ATOM 823 C C . MET A 1 103 ? -9.680 -0.688 8.772 1.00 93.06 103 MET A C 1
ATOM 825 O O . MET A 1 103 ? -9.680 0.532 8.624 1.00 93.06 103 MET A O 1
ATOM 829 N N . VAL A 1 104 ? -9.343 -1.277 9.919 1.00 90.88 104 VAL A N 1
ATOM 830 C CA . VAL A 1 104 ? -8.877 -0.550 11.106 1.00 90.88 104 VAL A CA 1
ATOM 831 C C . VAL A 1 104 ? -7.416 -0.909 11.343 1.00 90.88 104 VAL A C 1
ATOM 833 O O . VAL A 1 104 ? -7.097 -2.058 11.639 1.00 90.88 104 VAL A O 1
ATOM 836 N N . PHE A 1 105 ? -6.528 0.074 11.211 1.00 92.94 105 PHE A N 1
ATOM 837 C CA . PHE A 1 105 ? -5.110 -0.099 11.514 1.00 92.94 105 PHE A CA 1
ATOM 838 C C . PHE A 1 105 ? -4.838 0.184 12.989 1.00 92.94 105 PHE A C 1
ATOM 840 O O . PHE A 1 105 ? -5.287 1.192 13.533 1.00 92.94 105 PHE A O 1
ATOM 847 N N . VAL A 1 106 ? -4.078 -0.703 13.627 1.00 91.19 106 VAL A N 1
ATOM 848 C CA . VAL A 1 106 ? -3.704 -0.603 15.039 1.00 91.19 106 VAL A CA 1
ATOM 849 C C . VAL A 1 106 ? -2.203 -0.846 15.162 1.00 91.19 106 VAL A C 1
ATOM 851 O O . VAL A 1 106 ? -1.647 -1.715 14.497 1.00 91.19 106 VAL A O 1
ATOM 854 N N . ASN A 1 107 ? -1.537 -0.082 16.026 1.00 90.88 107 ASN A N 1
ATOM 855 C CA . ASN A 1 107 ? -0.073 -0.068 16.107 1.00 90.88 10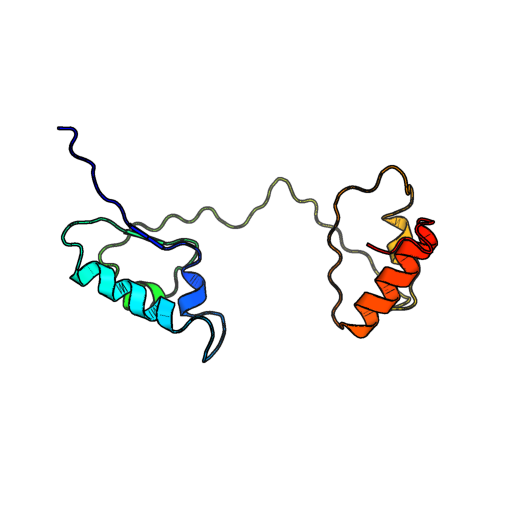7 ASN A CA 1
ATOM 856 C C . ASN A 1 107 ? 0.547 -1.369 16.641 1.00 90.88 107 ASN A C 1
ATOM 858 O O . ASN A 1 107 ? 1.714 -1.642 16.367 1.00 90.88 107 ASN A O 1
ATOM 862 N N . LYS A 1 108 ? -0.188 -2.149 17.443 1.00 91.44 108 LYS A N 1
ATOM 863 C CA . LYS A 1 108 ? 0.302 -3.392 18.053 1.00 91.44 108 LYS A CA 1
ATOM 864 C C . LYS A 1 108 ? -0.655 -4.542 17.773 1.00 91.44 108 LYS A C 1
ATOM 866 O O . LYS A 1 108 ? -1.874 -4.387 17.861 1.00 91.44 108 LYS A O 1
ATOM 871 N N . THR A 1 109 ? -0.099 -5.727 17.538 1.00 92.88 109 THR A N 1
ATOM 872 C CA . THR A 1 109 ? -0.874 -6.960 17.327 1.00 92.88 109 THR A CA 1
ATOM 873 C C . THR A 1 109 ? -1.772 -7.278 18.521 1.00 92.88 109 THR A C 1
ATOM 875 O O . THR A 1 109 ? -2.943 -7.596 18.344 1.00 92.88 109 THR A O 1
ATOM 878 N N . HIS A 1 110 ? -1.259 -7.124 19.746 1.00 90.62 110 HIS A N 1
ATOM 879 C CA . HIS A 1 110 ? -2.053 -7.327 20.961 1.00 90.62 110 HIS A CA 1
ATOM 880 C C . HIS A 1 110 ? -3.295 -6.420 20.991 1.00 90.62 110 HIS A C 1
ATOM 882 O O . HIS A 1 110 ? -4.415 -6.914 21.109 1.00 90.62 110 HIS A O 1
ATOM 888 N N . ASP A 1 111 ? -3.107 -5.113 20.787 1.00 89.44 111 ASP A N 1
ATOM 889 C CA . ASP A 1 111 ? -4.201 -4.136 20.765 1.00 89.44 111 ASP A CA 1
ATOM 890 C C . ASP A 1 111 ? -5.190 -4.421 19.625 1.00 89.44 111 ASP A C 1
ATOM 892 O O . ASP A 1 111 ? -6.393 -4.240 19.793 1.00 89.44 111 ASP A O 1
ATOM 896 N N . THR A 1 112 ? -4.703 -4.933 18.487 1.00 91.50 112 THR A N 1
ATOM 897 C CA . THR A 1 112 ? -5.548 -5.370 17.362 1.00 91.50 112 THR A CA 1
ATOM 898 C C . THR A 1 112 ? -6.531 -6.450 17.809 1.00 91.50 112 THR A C 1
ATOM 900 O O . THR A 1 112 ? -7.731 -6.326 17.570 1.00 91.50 112 THR A O 1
ATOM 903 N N . HIS A 1 113 ? -6.054 -7.488 18.504 1.00 90.88 113 HIS A N 1
ATOM 904 C CA . HIS A 1 113 ? -6.916 -8.559 19.011 1.00 90.88 113 HIS A CA 1
ATOM 905 C C . HIS A 1 113 ? -7.896 -8.066 20.078 1.00 90.88 113 HIS A C 1
ATOM 907 O O . HIS A 1 113 ? -9.068 -8.457 20.061 1.00 90.88 113 HIS A O 1
ATOM 913 N N . VAL A 1 114 ? -7.447 -7.184 20.977 1.00 90.06 114 VAL A N 1
ATOM 914 C CA . VAL A 1 114 ? -8.305 -6.580 22.007 1.00 90.06 114 VAL A CA 1
ATOM 915 C C . VAL A 1 114 ? -9.429 -5.767 21.356 1.00 90.06 114 VAL A C 1
ATOM 917 O O . VAL A 1 114 ? -10.601 -5.977 21.672 1.00 90.06 114 VAL A O 1
ATOM 920 N N . ILE A 1 115 ? -9.100 -4.889 20.405 1.00 89.88 115 ILE A N 1
ATOM 921 C CA . ILE A 1 115 ? -10.073 -4.055 19.687 1.00 89.88 115 ILE A CA 1
ATOM 922 C C . ILE A 1 115 ? -11.031 -4.920 18.864 1.00 89.88 115 ILE A C 1
ATOM 924 O O . ILE A 1 115 ? -12.242 -4.723 18.952 1.00 89.88 115 ILE A O 1
ATOM 928 N N . ALA A 1 116 ? -10.524 -5.908 18.120 1.00 90.62 116 ALA A N 1
ATOM 929 C CA . ALA A 1 116 ? -11.350 -6.810 17.318 1.00 90.62 116 ALA A CA 1
ATOM 930 C C . ALA A 1 116 ? -12.357 -7.586 18.178 1.00 90.62 116 ALA A C 1
ATOM 932 O O . ALA A 1 116 ? -13.533 -7.672 17.828 1.00 90.62 116 ALA A O 1
ATOM 933 N N . THR A 1 117 ? -11.925 -8.098 19.334 1.00 90.12 117 THR A N 1
ATOM 934 C CA . THR A 1 117 ? -12.811 -8.792 20.282 1.00 90.12 117 THR A CA 1
ATOM 935 C C . THR A 1 117 ? -13.909 -7.861 20.793 1.00 90.12 117 THR A C 1
ATOM 937 O O . THR A 1 117 ? -15.085 -8.226 20.782 1.00 90.12 117 THR A O 1
ATOM 940 N N . LYS A 1 118 ? -13.554 -6.632 21.193 1.00 89.12 118 LYS A N 1
ATOM 941 C CA . LYS A 1 118 ? -14.536 -5.659 21.688 1.00 89.12 118 LYS A CA 1
ATOM 942 C C . LYS A 1 118 ? -15.511 -5.207 20.598 1.00 89.12 118 LYS A C 1
ATOM 944 O O . LYS A 1 118 ? -16.695 -5.073 20.891 1.00 89.12 118 LYS A O 1
ATOM 949 N N . LEU A 1 119 ? -15.044 -5.014 19.362 1.00 89.00 119 LEU A N 1
ATOM 950 C CA . LEU A 1 119 ? -15.895 -4.679 18.216 1.00 89.00 119 LEU A CA 1
ATOM 951 C C . LEU A 1 119 ? -16.872 -5.810 17.895 1.00 89.00 119 LEU A C 1
ATOM 953 O O . LEU A 1 119 ? -18.064 -5.553 17.797 1.00 89.00 119 LEU A O 1
ATOM 957 N N . ARG A 1 120 ? -16.412 -7.066 17.811 1.00 88.81 120 ARG A N 1
ATOM 958 C CA . ARG A 1 120 ? -17.304 -8.221 17.585 1.00 88.81 120 ARG A CA 1
ATOM 959 C C . ARG A 1 120 ? -18.397 -8.302 18.643 1.00 88.81 120 ARG A C 1
ATOM 961 O O . ARG A 1 120 ? -19.561 -8.468 18.300 1.00 88.81 120 ARG A O 1
ATOM 968 N N . LYS A 1 121 ? -18.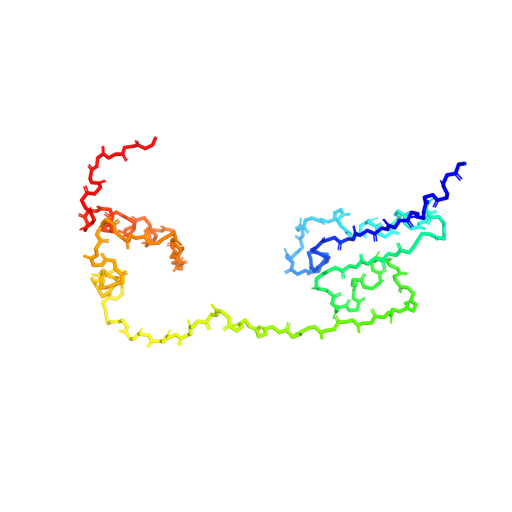030 -8.110 19.912 1.00 88.81 121 LYS A N 1
ATOM 969 C CA . LYS A 1 121 ? -18.990 -8.048 21.015 1.00 88.81 121 LYS A CA 1
ATOM 970 C C . LYS A 1 121 ? -19.976 -6.887 20.871 1.00 88.81 121 LYS A C 1
ATOM 972 O O . LYS A 1 121 ? -21.172 -7.088 21.036 1.00 88.81 121 LYS A O 1
ATOM 977 N N . HIS A 1 122 ? -19.490 -5.684 20.561 1.00 87.31 122 HIS A N 1
ATOM 978 C CA . HIS A 1 122 ? -20.339 -4.505 20.363 1.00 87.31 122 HIS A CA 1
ATOM 979 C C . HIS A 1 122 ? -21.365 -4.706 19.240 1.00 87.31 122 HIS A C 1
ATOM 981 O O . HIS A 1 122 ? -22.498 -4.253 19.358 1.00 87.31 122 HIS A O 1
ATOM 987 N N . LEU A 1 123 ? -20.967 -5.425 18.193 1.00 88.50 123 LEU A N 1
ATOM 988 C CA . LEU A 1 123 ? -21.774 -5.694 17.008 1.00 88.50 123 LEU A CA 1
ATOM 989 C C . LEU A 1 123 ? -22.653 -6.948 17.126 1.00 88.50 123 LEU A C 1
ATOM 991 O O . LEU A 1 123 ? -23.406 -7.248 16.206 1.00 88.50 123 LEU A O 1
ATOM 995 N N . GLY A 1 124 ? -22.577 -7.683 18.240 1.00 88.06 124 GLY A N 1
ATOM 996 C CA . GLY A 1 124 ? -23.367 -8.899 18.447 1.00 88.06 124 GLY A CA 1
ATOM 997 C C . GLY A 1 124 ? -22.872 -10.126 17.671 1.00 88.06 124 GLY A C 1
ATOM 998 O O . GLY A 1 124 ? -23.609 -11.096 17.547 1.00 88.06 124 GLY A O 1
ATOM 999 N N . PHE A 1 125 ? -21.627 -10.123 17.185 1.00 83.31 125 PHE A N 1
ATOM 1000 C CA . PHE A 1 125 ? -20.993 -11.257 16.495 1.00 83.31 125 PHE A CA 1
ATOM 1001 C C . PHE A 1 125 ? -20.277 -12.221 17.463 1.00 83.31 125 PHE A C 1
ATOM 1003 O O . PHE A 1 125 ? -19.225 -12.779 17.139 1.00 83.31 125 PHE A O 1
ATOM 1010 N N . GLU A 1 126 ? -20.776 -12.378 18.694 1.00 75.50 126 GLU A N 1
ATOM 1011 C CA . GLU A 1 126 ? -20.173 -13.310 19.654 1.00 75.50 126 GLU A CA 1
ATOM 1012 C C . GLU A 1 126 ? -20.316 -14.758 19.151 1.00 75.50 126 GLU A C 1
ATOM 1014 O O . GLU A 1 126 ? -21.411 -15.220 18.847 1.00 75.50 126 GLU A O 1
ATOM 1019 N N . GLY A 1 127 ? -19.198 -15.489 19.086 1.00 60.78 127 GLY A N 1
ATOM 1020 C CA . GLY A 1 127 ? -19.222 -16.936 18.873 1.00 60.78 127 GLY A CA 1
ATOM 1021 C C . GLY A 1 127 ? -19.419 -17.420 17.436 1.00 60.78 127 GLY A C 1
ATOM 1022 O O . GLY A 1 127 ? -19.725 -18.593 17.276 1.00 60.78 127 GLY A O 1
ATOM 1023 N N . THR A 1 128 ? -19.218 -16.595 16.405 1.00 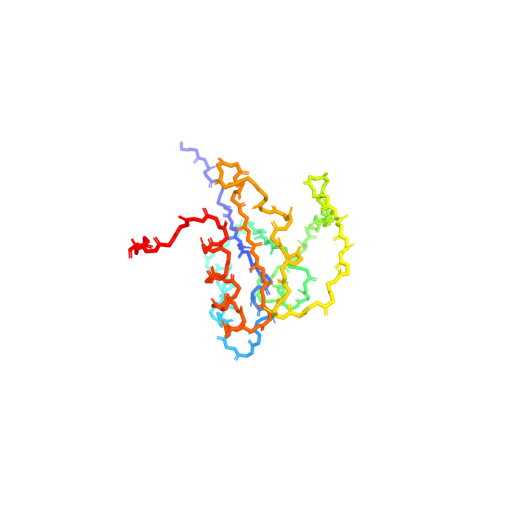49.03 128 THR A N 1
ATOM 1024 C CA . THR A 1 128 ? -19.011 -17.089 15.029 1.00 49.03 128 THR A CA 1
ATOM 1025 C C . THR A 1 128 ? -17.520 -17.341 14.790 1.00 49.03 128 THR A C 1
ATOM 1027 O O . THR A 1 128 ? -16.776 -16.369 14.611 1.00 49.03 128 THR A O 1
ATOM 1030 N N . PRO A 1 129 ? -17.043 -18.600 14.814 1.00 47.69 129 PRO A N 1
ATOM 1031 C CA . PRO A 1 129 ? -15.798 -18.939 14.148 1.00 47.69 129 PRO A CA 1
ATOM 1032 C C . PRO A 1 129 ? -16.039 -18.896 12.632 1.00 47.69 129 PRO A C 1
ATOM 1034 O O . PRO A 1 129 ? -17.093 -19.330 12.163 1.00 47.69 129 PRO A O 1
ATOM 1037 N N . GLU A 1 130 ? -15.068 -18.373 11.887 1.00 46.66 130 GLU A N 1
ATOM 1038 C CA . GLU A 1 130 ? -14.837 -18.839 10.514 1.00 46.66 130 GLU A CA 1
ATOM 1039 C C . GLU A 1 130 ? -14.064 -20.160 10.565 1.00 46.66 130 GLU A C 1
ATOM 1041 O O . GLU A 1 130 ? -13.162 -20.271 11.434 1.00 46.66 130 GLU A O 1
#

Sequence (130 aa):
MEEYQHFGVVDEAHVIHTWGAGFRVDYGRVGNLRAMFYNVPFSATPAIKQLIIECLRLGKLAKINLGNVCHNIEYSVHLMKGGSESKELFRFFSDPQNIHKTMVFVNKTHDTHVIATKLRKHLGFEGTPE

Secondary structure (DSSP, 8-state):
-------EEETTTTHHHHS-TTTTGGGGGGGGHHHHSTT--EEESS---HHHHHHTT--SPPP----S--TT--------SSGGG-SGGGGG---TTS--------SSHHHHHHHHHHHHHHTT-TT---

InterPro domains:
  IPR027417 P-loop containing nucleoside triphosphate hydrolase [G3DSA:3.40.50.300] (2-65)
  IPR027417 P-loop containing nucleoside triphosphate hydrolase [SSF52540] (9-124)